Protein AF-A0A1D6NSR4-F1 (afdb_monomer)

Radius of gyration: 21.33 Å; Cα contacts (8 Å, |Δi|>4): 68; chains: 1; bounding box: 52×38×56 Å

Solvent-accessible surface area (backbone atoms only — not comparable to full-atom values): 8772 Å² total; per-residue (Å²): 111,68,64,82,74,50,52,95,72,66,60,95,47,79,75,81,73,57,72,91,86,43,76,66,50,58,52,51,52,52,53,60,55,49,51,57,55,54,52,48,58,65,49,51,54,58,53,46,51,55,55,56,67,72,44,57,82,92,59,74,42,74,68,49,54,52,50,50,52,49,47,54,54,50,53,53,50,52,52,55,69,75,51,84,50,63,63,49,53,51,46,35,48,48,26,44,55,46,29,44,59,68,48,37,44,56,43,51,51,52,48,66,74,39,67,91,75,68,53,71,69,58,54,50,52,44,51,50,51,38,53,54,38,51,52,49,20,50,54,36,41,51,59,33,52,53,50,52,54,63,75,73,109

Structure (mmCIF, N/CA/C/O backbone):
data_AF-A0A1D6NSR4-F1
#
_entry.id   AF-A0A1D6NSR4-F1
#
loop_
_atom_site.group_PDB
_atom_site.id
_atom_site.type_symbol
_atom_site.label_atom_id
_atom_site.label_alt_id
_atom_site.label_comp_id
_atom_site.label_asym_id
_atom_site.label_entity_id
_atom_site.label_seq_id
_atom_site.pdbx_PDB_ins_code
_atom_site.Cartn_x
_atom_site.Cartn_y
_atom_site.Cartn_z
_atom_site.occupancy
_atom_site.B_iso_or_equiv
_atom_site.auth_seq_id
_atom_site.auth_comp_id
_atom_site.auth_asym_id
_atom_site.auth_atom_id
_atom_site.pdbx_PDB_model_num
ATOM 1 N N . MET A 1 1 ? -8.866 12.366 -22.681 1.00 53.69 1 MET A N 1
ATOM 2 C CA . MET A 1 1 ? -7.966 13.173 -23.535 1.00 53.69 1 MET A CA 1
ATOM 3 C C . MET A 1 1 ? -6.714 12.396 -23.949 1.00 53.69 1 MET A C 1
ATOM 5 O O . MET A 1 1 ? -6.512 12.291 -25.144 1.00 53.69 1 MET A O 1
ATOM 9 N N . GLY A 1 2 ? -5.957 11.754 -23.044 1.00 53.31 2 GLY A N 1
ATOM 10 C CA . GLY A 1 2 ? -4.756 10.965 -23.408 1.00 53.31 2 GLY A CA 1
ATOM 11 C C . GLY A 1 2 ? -4.978 9.798 -24.389 1.00 53.31 2 GLY A C 1
ATOM 12 O O . GLY A 1 2 ? -4.263 9.704 -25.377 1.00 53.31 2 GLY A O 1
ATOM 13 N N . TYR A 1 3 ? -6.033 8.989 -24.211 1.00 51.19 3 TYR A N 1
ATOM 14 C CA . TYR A 1 3 ? -6.386 7.913 -25.162 1.00 51.19 3 TYR A CA 1
ATOM 15 C C . TYR A 1 3 ? -6.699 8.434 -26.579 1.00 51.19 3 TYR A C 1
ATOM 17 O O . TYR A 1 3 ? -6.382 7.791 -27.572 1.00 51.19 3 TYR A O 1
ATOM 25 N N . LYS A 1 4 ? -7.257 9.651 -26.687 1.00 52.62 4 LYS A N 1
ATOM 26 C CA . LYS A 1 4 ? -7.481 10.315 -27.984 1.00 52.62 4 LYS A CA 1
ATOM 27 C C . LYS A 1 4 ? -6.185 10.822 -28.635 1.00 52.62 4 LYS A C 1
ATOM 29 O O . LYS A 1 4 ? -6.224 11.157 -29.810 1.00 52.62 4 LYS A O 1
ATOM 34 N N . MET A 1 5 ? -5.085 10.922 -27.886 1.00 56.19 5 MET A N 1
ATOM 35 C CA . MET A 1 5 ? -3.823 11.519 -28.337 1.00 56.19 5 MET A CA 1
ATOM 36 C C . MET A 1 5 ? -2.759 10.466 -28.705 1.00 56.19 5 MET A C 1
ATOM 38 O O . MET A 1 5 ? -1.937 10.749 -29.566 1.00 56.19 5 MET A O 1
ATOM 42 N N . PHE A 1 6 ? -2.802 9.263 -28.111 1.00 51.72 6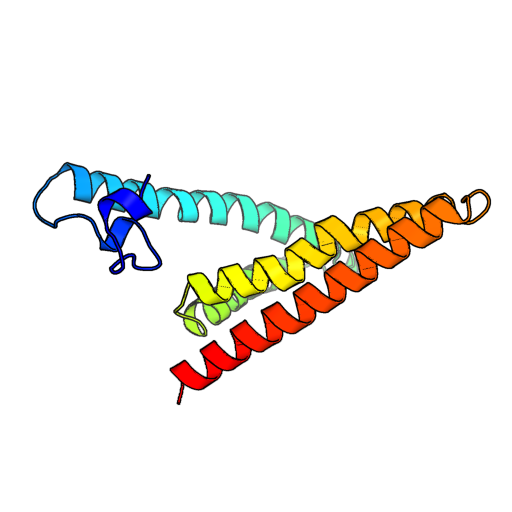 PHE A N 1
ATOM 43 C CA . PHE A 1 6 ? -1.794 8.199 -28.306 1.00 51.72 6 PHE A CA 1
ATOM 44 C C . PHE A 1 6 ? -2.348 6.840 -28.791 1.00 51.72 6 PHE A C 1
ATOM 46 O O . PHE A 1 6 ? -1.571 5.946 -29.116 1.00 51.72 6 PHE A O 1
ATOM 53 N N . GLY A 1 7 ? -3.674 6.671 -28.902 1.00 64.06 7 GLY A N 1
ATOM 54 C CA . GLY A 1 7 ? -4.281 5.449 -29.455 1.00 64.06 7 GLY A CA 1
ATOM 55 C C . GLY A 1 7 ? -3.926 4.165 -28.682 1.00 64.06 7 GLY A C 1
ATOM 56 O O . GLY A 1 7 ? -3.764 4.191 -27.462 1.00 64.06 7 GLY A O 1
ATOM 57 N N . GLU A 1 8 ? -3.804 3.028 -29.380 1.00 52.53 8 GLU A N 1
ATOM 58 C CA . GLU A 1 8 ? -3.461 1.717 -28.786 1.00 52.53 8 GLU A CA 1
ATOM 59 C C . GLU A 1 8 ? -2.020 1.618 -28.234 1.00 52.53 8 GLU A C 1
ATOM 61 O O . GLU A 1 8 ? -1.721 0.673 -27.513 1.00 52.53 8 GLU A O 1
ATOM 66 N N . ALA A 1 9 ? -1.145 2.603 -28.476 1.00 49.88 9 ALA A N 1
ATOM 67 C CA . ALA A 1 9 ? 0.242 2.644 -27.980 1.00 49.88 9 ALA A CA 1
ATOM 68 C C . ALA A 1 9 ? 0.380 3.296 -26.583 1.00 49.88 9 ALA A C 1
ATOM 70 O O . ALA A 1 9 ? 1.409 3.881 -26.236 1.00 49.88 9 ALA A O 1
ATOM 71 N N . THR A 1 10 ? -0.677 3.252 -25.767 1.00 46.94 10 THR A N 1
ATOM 72 C CA . THR A 1 10 ? -0.687 3.894 -24.446 1.00 46.94 10 THR A CA 1
ATOM 73 C C . THR A 1 10 ? 0.041 3.020 -23.416 1.00 46.94 10 THR A C 1
ATOM 75 O O . THR A 1 10 ? -0.561 2.163 -22.774 1.00 46.94 10 THR A O 1
ATOM 78 N N . GLU A 1 11 ? 1.339 3.261 -23.236 1.00 50.03 11 GLU A N 1
ATOM 79 C CA . GLU A 1 11 ? 2.138 2.680 -22.152 1.00 50.03 11 GLU A CA 1
ATOM 80 C C . GLU A 1 11 ? 1.620 3.126 -20.772 1.00 50.03 11 GLU A C 1
ATOM 82 O O . GLU A 1 11 ? 1.098 4.231 -20.604 1.00 50.03 11 GLU A O 1
ATOM 87 N N . SER A 1 12 ? 1.787 2.273 -19.753 1.00 50.31 12 SER A N 1
ATOM 88 C CA . SER A 1 12 ? 1.238 2.468 -18.391 1.00 50.31 12 SER A CA 1
ATOM 89 C C . SER A 1 12 ? 1.697 3.748 -17.665 1.00 50.31 12 SER A C 1
ATOM 91 O O . SER A 1 12 ? 1.129 4.110 -16.633 1.00 50.31 12 SER A O 1
ATOM 93 N N . GLN A 1 13 ? 2.693 4.452 -18.210 1.00 49.53 13 GLN A N 1
ATOM 94 C CA . GLN A 1 13 ? 3.164 5.754 -17.749 1.00 49.53 13 GLN A CA 1
ATOM 95 C C . GLN A 1 13 ? 3.063 6.780 -18.886 1.00 49.53 13 GLN A C 1
ATOM 97 O O . GLN A 1 13 ? 3.691 6.629 -19.932 1.00 49.53 13 GLN A O 1
ATOM 102 N N . PHE A 1 14 ? 2.328 7.875 -18.651 1.00 49.38 14 PHE A N 1
ATOM 103 C CA . PHE A 1 14 ? 2.155 8.974 -19.616 1.00 49.38 14 PHE A CA 1
ATOM 104 C C . PHE A 1 14 ? 3.481 9.608 -20.074 1.00 49.38 14 PHE A C 1
ATOM 106 O O . PHE A 1 14 ? 3.545 10.152 -21.170 1.00 49.38 14 PHE A O 1
ATOM 113 N N . THR A 1 15 ? 4.541 9.513 -19.267 1.00 48.28 15 THR A N 1
ATOM 114 C CA . THR A 1 15 ? 5.860 10.096 -19.554 1.00 48.28 15 THR A CA 1
ATOM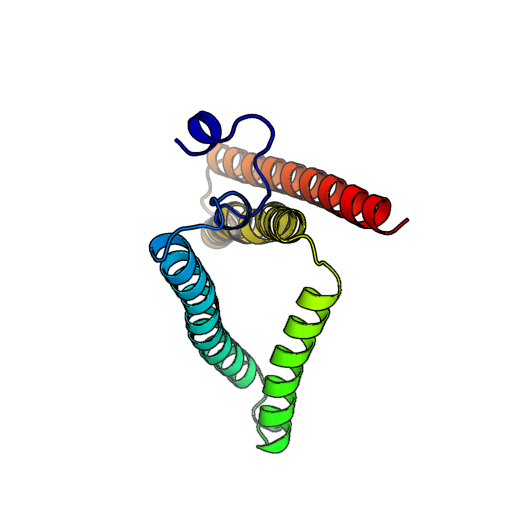 115 C C . THR A 1 15 ? 6.671 9.310 -20.589 1.00 48.28 15 THR A C 1
ATOM 117 O O . THR A 1 15 ? 7.527 9.896 -21.241 1.00 48.28 15 THR A O 1
ATOM 120 N N . LEU A 1 16 ? 6.391 8.017 -20.791 1.00 46.75 16 LEU A N 1
ATOM 121 C CA . LEU A 1 16 ? 7.124 7.182 -21.756 1.00 46.75 16 LEU A CA 1
ATOM 122 C C . LEU A 1 16 ? 6.686 7.417 -23.217 1.00 46.75 16 LEU A C 1
ATOM 124 O O . LEU A 1 16 ? 7.336 6.944 -24.139 1.00 46.75 16 LEU A O 1
ATOM 128 N N . ASN A 1 17 ? 5.583 8.145 -23.422 1.00 47.72 17 ASN A N 1
ATOM 129 C CA . ASN A 1 17 ? 5.008 8.468 -24.731 1.00 47.72 17 ASN A CA 1
ATOM 130 C C . ASN A 1 17 ? 5.361 9.891 -25.221 1.00 47.72 17 ASN A C 1
ATOM 132 O O . ASN A 1 17 ? 4.900 10.308 -26.283 1.00 47.72 17 ASN A O 1
ATOM 136 N N . LEU A 1 18 ? 6.142 10.679 -24.464 1.00 53.84 18 LEU A N 1
ATOM 137 C CA . LEU A 1 18 ? 6.531 12.023 -24.907 1.00 53.84 18 LEU A CA 1
ATOM 138 C C . LEU A 1 18 ? 7.696 11.964 -25.914 1.00 53.84 18 LEU A C 1
ATOM 140 O O . LEU A 1 18 ? 8.694 11.308 -25.632 1.00 53.84 18 LEU A O 1
ATOM 144 N N . PRO A 1 19 ? 7.629 12.697 -27.042 1.00 52.12 19 PRO A N 1
ATOM 145 C CA . PRO A 1 19 ? 8.732 12.773 -27.998 1.00 52.12 19 PRO A CA 1
ATOM 146 C C . PRO A 1 19 ? 9.997 13.382 -27.352 1.00 52.12 19 PRO A C 1
ATOM 148 O O . PRO A 1 19 ? 9.935 14.413 -26.676 1.00 52.12 19 PRO A O 1
ATOM 151 N N . ASP A 1 20 ? 11.147 12.728 -27.560 1.00 55.12 20 ASP A N 1
ATOM 152 C CA . ASP A 1 20 ? 12.432 12.931 -26.852 1.00 55.12 20 ASP A CA 1
ATOM 153 C C . ASP A 1 20 ? 13.113 14.304 -27.044 1.00 55.12 20 ASP A C 1
ATOM 155 O O . ASP A 1 20 ? 14.136 14.613 -26.433 1.00 55.12 20 ASP A O 1
ATOM 159 N N . ASN A 1 21 ? 12.576 15.170 -27.895 1.00 54.62 21 ASN A N 1
ATOM 160 C CA . ASN A 1 21 ? 13.305 16.277 -28.515 1.00 54.62 21 ASN A CA 1
ATOM 161 C C . ASN A 1 21 ? 12.891 17.681 -28.033 1.00 54.62 21 ASN A C 1
ATOM 163 O O . ASN A 1 21 ? 13.064 18.660 -28.756 1.00 54.62 21 ASN A O 1
ATOM 167 N N . SER A 1 22 ? 12.367 17.836 -26.810 1.00 60.81 22 SER A N 1
ATOM 168 C CA . SER A 1 22 ? 12.000 19.158 -26.264 1.00 60.81 22 SER A CA 1
ATOM 169 C C . SER A 1 22 ? 12.330 19.329 -24.778 1.00 60.81 22 SER A C 1
ATOM 171 O O . SER A 1 22 ? 12.025 18.473 -23.952 1.00 60.81 22 SER A O 1
ATOM 173 N N . VAL A 1 23 ? 12.886 20.494 -24.414 1.00 68.81 23 VAL A N 1
ATOM 174 C CA . VAL A 1 23 ? 13.241 20.910 -23.033 1.00 68.81 23 VAL A CA 1
ATOM 175 C C . VAL A 1 23 ? 12.071 20.752 -22.049 1.00 68.81 23 VAL A C 1
ATOM 177 O O . VAL A 1 23 ? 12.268 20.454 -20.873 1.00 68.81 23 VAL A O 1
ATOM 180 N N . ILE A 1 24 ? 10.847 20.893 -22.561 1.00 69.81 24 ILE A N 1
ATOM 181 C CA . ILE A 1 24 ? 9.582 20.720 -21.841 1.00 69.81 24 ILE A CA 1
ATOM 182 C C . ILE A 1 24 ? 9.395 19.267 -21.372 1.00 69.81 24 ILE A C 1
ATOM 184 O O . ILE A 1 24 ? 8.961 19.056 -20.243 1.00 69.81 24 ILE A O 1
ATOM 188 N N . SER A 1 25 ? 9.786 18.271 -22.179 1.00 66.19 25 SER A N 1
ATOM 189 C CA . SER A 1 25 ? 9.728 16.849 -21.802 1.00 66.19 25 SER A CA 1
ATOM 190 C C . SER A 1 25 ? 10.673 16.556 -20.633 1.00 66.19 25 SER A C 1
ATOM 192 O O . SER A 1 25 ? 10.279 15.954 -19.638 1.00 66.19 25 SER A O 1
ATOM 194 N N . LYS A 1 26 ? 11.892 17.112 -20.669 1.00 70.12 26 LYS A N 1
ATOM 195 C CA . LYS A 1 26 ? 12.867 16.976 -19.576 1.00 70.12 26 LYS A CA 1
ATOM 196 C C . LYS A 1 26 ? 12.352 17.582 -18.265 1.00 70.12 26 LYS A C 1
ATOM 198 O O . LYS A 1 26 ? 12.493 16.960 -17.217 1.00 70.12 26 LYS A O 1
ATOM 203 N N . ILE A 1 27 ? 11.731 18.763 -18.314 1.00 77.69 27 ILE A N 1
ATOM 204 C CA . ILE A 1 27 ? 11.115 19.389 -17.131 1.00 77.69 27 ILE A CA 1
ATOM 205 C C . ILE A 1 27 ? 9.942 18.536 -16.623 1.00 77.69 27 ILE A C 1
ATOM 207 O O . ILE A 1 27 ? 9.863 18.267 -15.428 1.00 77.69 27 ILE A O 1
ATOM 211 N N . ALA A 1 28 ? 9.083 18.039 -17.518 1.00 75.94 28 ALA A N 1
ATOM 212 C CA . ALA A 1 28 ? 7.944 17.194 -17.162 1.00 75.94 28 ALA A CA 1
ATOM 213 C C . ALA A 1 28 ? 8.365 15.869 -16.498 1.00 75.94 28 ALA A C 1
ATOM 215 O O . ALA A 1 28 ? 7.765 15.467 -15.497 1.00 75.94 28 ALA A O 1
ATOM 216 N N . VAL A 1 29 ? 9.422 15.219 -16.997 1.00 76.81 29 VAL A N 1
ATOM 217 C CA . VAL A 1 29 ? 10.016 14.020 -16.381 1.00 76.81 29 VAL A CA 1
ATOM 218 C C . VAL A 1 29 ? 10.495 14.342 -14.965 1.00 76.81 29 VAL A C 1
ATOM 220 O O . VAL A 1 29 ? 10.110 13.655 -14.019 1.00 76.81 29 VAL A O 1
ATOM 223 N N . TRP A 1 30 ? 11.265 15.421 -14.791 1.00 78.75 30 TRP A N 1
ATOM 224 C CA . TRP A 1 30 ? 11.770 15.828 -13.475 1.00 78.75 30 TRP A CA 1
ATOM 225 C C . TRP A 1 30 ? 10.646 16.136 -12.479 1.00 78.75 30 TRP A C 1
ATOM 227 O O . TRP A 1 30 ? 10.705 15.687 -11.334 1.00 78.75 30 TRP A O 1
ATOM 237 N N . THR A 1 31 ? 9.588 16.828 -12.904 1.00 80.06 31 THR A N 1
ATOM 238 C CA . THR A 1 31 ? 8.410 17.085 -12.061 1.00 80.06 31 THR A CA 1
ATOM 239 C C . THR A 1 31 ? 7.665 15.794 -11.705 1.00 80.06 31 THR A C 1
ATOM 241 O O . THR A 1 31 ? 7.239 15.623 -10.562 1.00 80.06 31 THR A O 1
ATOM 244 N N . THR A 1 32 ? 7.551 14.856 -12.649 1.00 80.69 32 THR A N 1
ATOM 245 C CA . THR A 1 32 ? 6.886 13.561 -12.427 1.00 80.69 32 THR A CA 1
ATOM 246 C C . THR A 1 32 ? 7.652 12.689 -11.437 1.00 80.69 32 THR A C 1
ATOM 248 O O . THR A 1 32 ? 7.023 11.982 -10.662 1.00 80.69 32 THR A O 1
ATOM 251 N N . VAL A 1 33 ? 8.986 12.762 -11.412 1.00 81.38 33 VAL A N 1
ATOM 252 C CA . VAL A 1 33 ? 9.822 12.030 -10.444 1.00 81.38 33 VAL A CA 1
ATOM 253 C C . VAL A 1 33 ? 9.819 12.706 -9.068 1.00 81.38 33 VAL A C 1
ATOM 255 O O . VAL A 1 33 ? 9.801 12.023 -8.045 1.00 81.38 33 VAL A O 1
ATOM 258 N N . ALA A 1 34 ? 9.776 14.040 -9.013 1.00 82.81 34 ALA A N 1
ATOM 259 C CA . ALA A 1 34 ? 9.757 14.777 -7.749 1.00 82.81 34 ALA A CA 1
ATOM 260 C C . ALA A 1 34 ? 8.481 14.521 -6.922 1.00 82.81 34 ALA A C 1
ATOM 262 O O . ALA A 1 34 ? 8.539 14.454 -5.692 1.00 82.81 34 ALA A O 1
ATOM 263 N N . ASN A 1 35 ? 7.331 14.351 -7.583 1.00 83.94 35 ASN A N 1
ATOM 264 C CA . ASN A 1 35 ? 6.042 14.199 -6.907 1.00 83.94 35 ASN A CA 1
ATOM 265 C C . ASN A 1 35 ? 5.938 12.912 -6.043 1.00 83.94 35 ASN A C 1
ATOM 267 O O . ASN A 1 35 ? 5.602 13.019 -4.858 1.00 83.94 35 ASN A O 1
ATOM 271 N N . PRO A 1 36 ? 6.286 11.710 -6.545 1.00 85.25 36 PRO A N 1
ATOM 272 C CA . PRO A 1 36 ? 6.359 10.499 -5.732 1.00 85.25 36 PRO 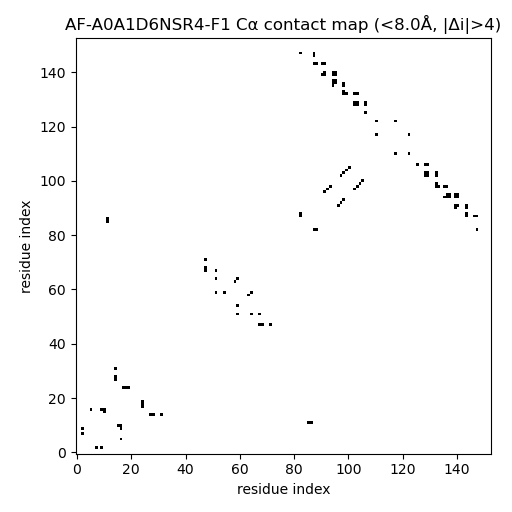A CA 1
ATOM 273 C C . PRO A 1 36 ? 7.395 10.576 -4.613 1.00 85.25 36 PRO A C 1
ATOM 275 O O . PRO A 1 36 ? 7.104 10.107 -3.521 1.00 85.25 36 PRO A O 1
ATOM 278 N N . ILE A 1 37 ? 8.568 11.186 -4.840 1.00 86.50 37 ILE A N 1
ATOM 279 C CA . ILE A 1 37 ? 9.616 11.301 -3.807 1.00 86.50 37 ILE A CA 1
ATOM 280 C C . ILE A 1 37 ? 9.086 12.072 -2.597 1.00 86.50 37 ILE A C 1
ATOM 282 O O . ILE A 1 37 ? 9.204 11.614 -1.459 1.00 86.50 37 ILE A O 1
ATOM 286 N N . ASN A 1 38 ? 8.458 13.222 -2.846 1.00 87.50 38 ASN A N 1
ATOM 287 C CA . ASN A 1 38 ? 7.918 14.044 -1.773 1.00 87.50 38 ASN A CA 1
ATOM 288 C C . ASN A 1 38 ? 6.728 13.359 -1.083 1.00 87.50 38 ASN A C 1
ATOM 290 O O . ASN A 1 38 ? 6.653 13.314 0.144 1.00 87.50 38 ASN A O 1
ATOM 294 N N . THR A 1 39 ? 5.827 12.759 -1.865 1.00 87.19 39 THR A N 1
ATOM 295 C CA . THR A 1 39 ? 4.670 12.026 -1.329 1.00 87.19 39 THR A CA 1
ATOM 296 C C . THR A 1 39 ? 5.106 10.825 -0.486 1.00 87.19 39 THR A C 1
ATOM 298 O O . THR A 1 39 ? 4.536 10.571 0.573 1.00 87.19 39 THR A O 1
ATOM 301 N N . TYR A 1 40 ? 6.149 10.107 -0.900 1.00 88.31 40 TYR A N 1
ATOM 302 C CA . TYR A 1 40 ? 6.695 8.977 -0.154 1.00 88.31 40 TYR A CA 1
ATOM 303 C C . TYR A 1 40 ? 7.282 9.415 1.192 1.00 88.31 40 TYR A C 1
ATOM 305 O O . TYR A 1 40 ? 6.950 8.835 2.225 1.00 88.31 40 TYR A O 1
ATOM 313 N N . ALA A 1 41 ? 8.089 10.481 1.209 1.00 87.56 41 ALA A N 1
ATOM 314 C CA . ALA A 1 41 ? 8.650 11.014 2.450 1.00 87.56 41 ALA A CA 1
ATOM 315 C C . ALA A 1 41 ? 7.548 11.435 3.439 1.00 87.56 41 ALA A C 1
ATOM 317 O O . ALA A 1 41 ? 7.601 11.084 4.617 1.00 87.56 41 ALA A O 1
ATOM 318 N N . LEU A 1 42 ? 6.515 12.127 2.952 1.00 91.12 42 LEU A N 1
ATOM 319 C CA . LEU A 1 42 ? 5.401 12.589 3.782 1.00 91.12 42 LEU A CA 1
ATOM 320 C C . LEU A 1 42 ? 4.500 11.457 4.288 1.00 91.12 42 LEU A C 1
ATOM 322 O O . LEU A 1 42 ? 3.872 11.615 5.329 1.00 91.12 42 LEU A O 1
ATOM 326 N N . THR A 1 43 ? 4.422 10.330 3.580 1.00 89.88 43 THR A N 1
ATOM 327 C CA . THR A 1 43 ? 3.572 9.193 3.971 1.00 89.88 43 THR A CA 1
ATOM 328 C C . THR A 1 43 ? 4.284 8.236 4.919 1.00 89.88 43 THR A C 1
ATOM 330 O O . THR A 1 43 ? 3.676 7.784 5.886 1.00 89.88 43 THR A O 1
ATOM 333 N N . ILE A 1 44 ? 5.575 7.956 4.720 1.00 89.06 44 ILE A N 1
ATOM 334 C CA . ILE A 1 44 ? 6.295 6.985 5.558 1.00 89.06 44 ILE A CA 1
ATOM 335 C C . ILE A 1 44 ? 6.561 7.485 6.984 1.00 89.06 44 ILE A C 1
ATOM 337 O O . ILE A 1 44 ? 6.598 6.683 7.915 1.00 89.06 44 ILE A O 1
ATOM 341 N N . ILE A 1 45 ? 6.700 8.800 7.177 1.00 89.56 45 ILE A N 1
ATOM 342 C CA . ILE A 1 45 ? 6.914 9.418 8.495 1.00 89.56 45 ILE A CA 1
ATOM 343 C C . ILE A 1 45 ? 5.742 9.138 9.458 1.00 89.56 45 ILE A C 1
ATOM 345 O O . ILE A 1 45 ? 5.987 8.543 10.509 1.00 89.56 45 ILE A O 1
ATOM 349 N N . PRO A 1 46 ? 4.481 9.502 9.147 1.00 90.94 46 PRO A N 1
ATOM 350 C CA . PRO A 1 46 ? 3.348 9.196 10.017 1.00 90.94 46 PRO A CA 1
ATOM 351 C C . PRO A 1 46 ? 3.088 7.695 10.139 1.00 90.94 46 PRO A C 1
ATOM 353 O O . PRO A 1 46 ? 2.750 7.243 11.226 1.00 90.94 46 PRO A O 1
ATOM 356 N N . LEU A 1 47 ? 3.323 6.906 9.083 1.00 89.19 47 LEU A N 1
ATOM 357 C CA . LEU A 1 47 ? 3.207 5.446 9.158 1.00 89.19 47 LEU A CA 1
ATOM 358 C C . LEU A 1 47 ? 4.178 4.842 10.183 1.00 89.19 47 LEU A C 1
ATOM 360 O O . LEU A 1 47 ? 3.780 3.993 10.980 1.00 89.19 47 LEU A O 1
ATOM 364 N N . ALA A 1 48 ? 5.433 5.297 10.193 1.00 89.56 48 ALA A N 1
ATOM 365 C CA . ALA A 1 48 ? 6.413 4.870 11.184 1.00 89.56 48 ALA A CA 1
ATOM 366 C C . ALA A 1 48 ? 6.001 5.292 12.600 1.00 89.56 48 ALA A C 1
ATOM 368 O O . ALA A 1 48 ? 6.053 4.467 13.504 1.00 89.56 48 ALA A O 1
ATOM 369 N N . MET A 1 49 ? 5.528 6.530 12.784 1.00 88.62 49 MET A N 1
ATOM 370 C CA . MET A 1 49 ? 5.066 7.012 14.092 1.00 88.62 49 MET A CA 1
ATOM 371 C C . MET A 1 49 ? 3.879 6.195 14.623 1.00 88.62 49 MET A C 1
ATOM 373 O O . MET A 1 49 ? 3.912 5.757 15.767 1.00 88.62 49 MET A O 1
ATOM 377 N N . SER A 1 50 ? 2.875 5.898 13.792 1.00 89.94 50 SER A N 1
ATOM 378 C CA . SER A 1 50 ? 1.735 5.067 14.204 1.00 89.94 50 SER A CA 1
ATOM 379 C C . SER A 1 50 ? 2.143 3.633 14.563 1.00 89.9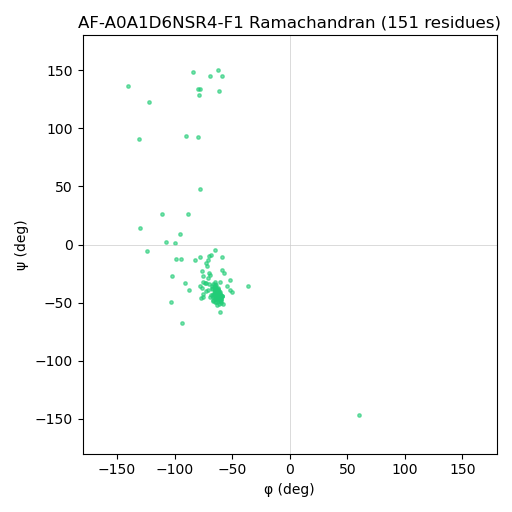4 50 SER A C 1
ATOM 381 O O . SER A 1 50 ? 1.576 3.042 15.478 1.00 89.94 50 SER A O 1
ATOM 383 N N . LEU A 1 51 ? 3.135 3.058 13.874 1.00 87.31 51 LEU A N 1
ATOM 384 C CA . LEU A 1 51 ? 3.667 1.736 14.224 1.00 87.31 51 LEU A CA 1
ATOM 385 C C . LEU A 1 51 ? 4.530 1.763 15.494 1.00 87.31 51 LEU A C 1
ATOM 387 O O . LEU A 1 51 ? 4.516 0.794 16.249 1.00 87.31 51 LEU A O 1
ATOM 391 N N . GLU A 1 52 ? 5.250 2.858 15.746 1.00 86.50 52 GLU A N 1
ATOM 392 C CA . GLU A 1 52 ? 5.978 3.083 17.001 1.00 86.50 52 GLU A CA 1
ATOM 393 C C . GLU A 1 52 ? 5.014 3.210 18.193 1.00 86.50 52 GLU A C 1
ATOM 395 O O . GLU A 1 52 ? 5.304 2.664 19.255 1.00 86.50 52 GLU A O 1
ATOM 400 N N . GLU A 1 53 ? 3.863 3.868 18.021 1.00 85.50 53 GLU A N 1
ATOM 401 C CA . GLU A 1 53 ? 2.818 3.998 19.052 1.00 85.50 53 GLU A CA 1
ATOM 402 C C . GLU A 1 53 ? 2.086 2.683 19.345 1.00 85.50 53 GLU A C 1
ATOM 404 O O . GLU A 1 53 ? 1.703 2.425 20.486 1.00 85.50 53 GLU A O 1
ATOM 409 N N . LEU A 1 54 ? 1.903 1.828 18.334 1.00 86.00 54 LEU A N 1
ATOM 410 C CA . LEU A 1 54 ? 1.338 0.487 18.520 1.00 86.00 54 LEU A CA 1
ATOM 411 C C . LEU A 1 54 ? 2.305 -0.469 19.234 1.00 86.00 54 LEU A C 1
ATOM 413 O O . LEU A 1 54 ? 1.896 -1.549 19.673 1.00 86.00 54 LEU A O 1
ATOM 417 N N . LEU A 1 55 ? 3.583 -0.103 19.348 1.00 84.38 55 LEU A N 1
ATOM 418 C CA . LEU A 1 55 ? 4.588 -0.923 19.999 1.00 84.38 55 LEU A CA 1
ATOM 419 C C . LEU A 1 55 ? 4.452 -0.813 21.529 1.00 84.38 55 LEU A C 1
ATOM 421 O O . LEU A 1 55 ? 4.348 0.290 22.065 1.00 84.38 55 LEU A O 1
ATOM 425 N N . PRO A 1 56 ? 4.484 -1.931 22.279 1.00 78.69 56 PRO A N 1
ATOM 426 C CA . PRO A 1 56 ? 4.381 -1.878 23.731 1.00 78.69 56 PRO A CA 1
ATOM 427 C C . PRO A 1 56 ? 5.508 -1.026 24.339 1.00 78.69 56 PRO A C 1
ATOM 429 O O . PRO A 1 56 ? 6.655 -1.120 23.886 1.00 78.69 56 PRO A O 1
ATOM 432 N N . PRO A 1 57 ? 5.241 -0.283 25.430 1.00 72.69 57 PRO A N 1
ATOM 433 C CA . PRO A 1 57 ? 6.206 0.644 26.035 1.00 72.69 57 PRO A CA 1
ATOM 434 C C . PRO A 1 57 ? 7.507 -0.044 26.483 1.00 72.69 57 PRO A C 1
ATOM 436 O O . PRO A 1 57 ? 8.562 0.575 26.555 1.00 72.69 57 PRO A O 1
ATOM 439 N N . ASN A 1 58 ? 7.469 -1.361 26.714 1.00 71.06 58 ASN A N 1
ATOM 440 C CA . ASN A 1 58 ? 8.636 -2.175 27.062 1.00 71.06 58 ASN A CA 1
ATOM 441 C C . ASN A 1 58 ? 9.628 -2.398 25.890 1.00 71.06 58 ASN A C 1
ATOM 443 O O . ASN A 1 58 ? 10.776 -2.783 26.106 1.00 71.06 58 ASN A O 1
ATOM 447 N N . GLN A 1 59 ? 9.197 -2.185 24.643 1.00 69.25 59 GLN A N 1
ATOM 448 C CA . GLN A 1 59 ? 9.986 -2.402 23.419 1.00 69.25 59 GLN A CA 1
ATOM 449 C C . GLN A 1 59 ? 10.418 -1.089 22.743 1.00 69.25 59 GLN A C 1
ATOM 451 O O . GLN A 1 59 ? 11.098 -1.126 21.718 1.00 69.25 59 GLN A O 1
ATOM 456 N N . GLN A 1 60 ? 10.092 0.066 23.333 1.00 73.25 60 GLN A N 1
ATOM 457 C CA . GLN A 1 60 ? 10.359 1.414 22.813 1.00 73.25 60 GLN A CA 1
ATOM 458 C C . GLN A 1 60 ? 11.826 1.854 23.018 1.00 73.25 60 GLN A C 1
ATOM 460 O O . GLN A 1 60 ? 12.138 2.939 23.504 1.00 73.25 60 GLN A O 1
ATOM 465 N N . LYS A 1 61 ? 12.773 0.975 22.673 1.00 82.06 61 LYS A N 1
ATOM 466 C CA . LYS A 1 61 ? 14.206 1.288 22.675 1.00 82.06 61 LYS A CA 1
ATOM 467 C C . LYS A 1 61 ? 14.582 1.972 21.364 1.00 82.06 61 LYS A C 1
ATOM 469 O O . LYS A 1 61 ? 14.069 1.615 20.306 1.00 82.06 61 LYS A O 1
ATOM 474 N N . TYR A 1 62 ? 15.566 2.868 21.421 1.00 82.31 62 TYR A N 1
ATOM 475 C CA . TYR A 1 62 ? 16.109 3.555 20.241 1.00 82.31 62 TYR A CA 1
ATOM 476 C C . TYR A 1 62 ? 16.518 2.580 19.119 1.00 82.31 62 TYR A C 1
ATOM 478 O O . TYR A 1 62 ? 16.219 2.812 17.951 1.00 82.31 62 TYR A O 1
ATOM 486 N N . SER A 1 63 ? 17.113 1.435 19.482 1.00 82.56 63 SER A N 1
ATOM 487 C CA . SER A 1 63 ? 17.474 0.372 18.531 1.00 82.56 63 SER A CA 1
ATOM 488 C C . SER A 1 63 ? 16.251 -0.229 17.824 1.00 82.56 63 SER A C 1
ATOM 490 O O . SER A 1 63 ? 16.241 -0.353 16.602 1.00 82.56 63 SER A O 1
ATOM 492 N N . THR A 1 64 ? 15.180 -0.532 18.565 1.00 82.62 64 THR A N 1
ATOM 493 C CA . THR A 1 64 ? 13.946 -1.100 18.004 1.00 82.62 64 THR A CA 1
ATOM 494 C C . THR A 1 64 ? 13.259 -0.128 17.048 1.00 82.62 64 THR A C 1
ATOM 496 O O . THR A 1 64 ? 12.790 -0.539 15.991 1.00 82.62 64 THR A O 1
ATOM 499 N N . ILE A 1 65 ? 13.258 1.166 17.378 1.00 84.69 65 ILE A N 1
ATOM 500 C CA . ILE A 1 65 ? 12.703 2.225 16.525 1.00 84.69 65 ILE A CA 1
ATOM 501 C C . ILE A 1 65 ? 13.477 2.320 15.201 1.00 84.69 65 ILE A C 1
ATOM 503 O O . ILE A 1 65 ? 12.876 2.343 14.126 1.00 84.69 65 ILE A O 1
ATOM 507 N N . ILE A 1 66 ? 14.813 2.307 15.255 1.00 86.81 66 ILE A N 1
ATOM 508 C CA . ILE A 1 66 ? 15.645 2.310 14.042 1.00 86.81 66 ILE A CA 1
ATOM 509 C C . ILE A 1 66 ? 15.407 1.046 13.211 1.00 86.81 66 ILE A C 1
ATOM 511 O O . ILE A 1 66 ? 15.266 1.142 11.989 1.00 86.81 66 ILE A O 1
ATOM 515 N N . MET A 1 67 ? 15.330 -0.128 13.846 1.00 87.50 67 MET A N 1
ATOM 516 C CA . MET A 1 67 ? 15.049 -1.385 13.145 1.00 87.50 67 MET A CA 1
ATOM 517 C C . MET A 1 67 ? 13.668 -1.373 12.480 1.00 87.50 67 MET A C 1
ATOM 519 O O . MET A 1 67 ? 13.556 -1.797 11.332 1.00 87.50 67 MET A O 1
ATOM 523 N N . LEU A 1 68 ? 12.640 -0.840 13.147 1.00 87.88 68 LEU A N 1
ATOM 524 C CA . LEU A 1 68 ? 11.290 -0.701 12.598 1.00 87.88 68 LEU A CA 1
ATOM 525 C C . LEU A 1 68 ? 11.284 0.195 11.351 1.00 87.88 68 LEU A C 1
ATOM 527 O O . LEU A 1 68 ? 10.792 -0.215 10.299 1.00 87.88 68 LEU A O 1
ATOM 531 N N . ARG A 1 69 ? 11.883 1.390 11.438 1.00 87.81 69 ARG A N 1
ATOM 532 C CA . ARG A 1 69 ? 11.971 2.321 10.300 1.00 87.81 69 ARG A CA 1
ATOM 533 C C . ARG A 1 69 ? 12.747 1.729 9.132 1.00 87.81 69 ARG A C 1
ATOM 535 O O . ARG A 1 69 ? 12.314 1.831 7.988 1.00 87.81 69 ARG A O 1
ATOM 542 N N . SER A 1 70 ? 13.865 1.071 9.423 1.00 88.94 70 SER A N 1
ATOM 543 C CA . SER A 1 70 ? 14.686 0.418 8.400 1.00 88.94 70 SER A CA 1
ATOM 544 C C . SER A 1 70 ? 13.919 -0.724 7.729 1.00 88.94 70 SER A C 1
ATOM 546 O O . SER A 1 70 ? 13.914 -0.821 6.508 1.00 88.94 70 SER A O 1
ATOM 548 N N . SER A 1 71 ? 13.199 -1.536 8.508 1.00 88.88 71 SER A N 1
ATOM 549 C CA . SER A 1 71 ? 12.352 -2.623 8.004 1.00 88.88 71 SER A CA 1
ATOM 550 C C . SER A 1 71 ? 11.224 -2.118 7.092 1.00 88.88 71 SER A C 1
ATOM 552 O O . SER A 1 71 ? 10.974 -2.699 6.034 1.00 88.88 71 SER A O 1
ATOM 554 N N . LEU A 1 72 ? 10.588 -0.991 7.432 1.00 88.25 72 LEU A N 1
ATOM 555 C CA . LEU A 1 72 ? 9.577 -0.353 6.579 1.00 88.25 72 LEU A CA 1
ATOM 556 C C . LEU A 1 72 ? 10.153 0.066 5.221 1.00 88.25 72 LEU A C 1
ATOM 558 O O . LEU A 1 72 ? 9.576 -0.234 4.176 1.00 88.25 72 LEU A O 1
ATOM 562 N N . VAL A 1 73 ? 11.324 0.704 5.210 1.00 89.69 73 VAL A N 1
ATOM 563 C CA . VAL A 1 73 ? 11.973 1.117 3.956 1.00 89.69 73 VAL A CA 1
ATOM 564 C C . VAL A 1 73 ? 12.419 -0.101 3.138 1.00 89.69 73 VAL A C 1
ATOM 566 O O . VAL A 1 73 ? 12.189 -0.144 1.930 1.00 89.69 73 VAL A O 1
ATOM 569 N N . ILE A 1 74 ? 12.999 -1.114 3.788 1.00 90.19 74 ILE A N 1
ATOM 570 C CA . ILE A 1 74 ? 13.464 -2.345 3.132 1.00 90.19 74 ILE A CA 1
ATOM 571 C C . ILE A 1 74 ? 12.290 -3.119 2.524 1.00 90.19 74 ILE A C 1
ATOM 573 O O . ILE A 1 74 ? 12.373 -3.542 1.375 1.00 90.19 74 ILE A O 1
ATOM 577 N N . SER A 1 75 ? 11.183 -3.284 3.249 1.00 87.25 75 SER A N 1
ATOM 578 C CA . SER A 1 75 ? 9.997 -3.978 2.728 1.00 87.25 75 SER A CA 1
ATOM 579 C C . SER A 1 75 ? 9.397 -3.258 1.519 1.00 87.25 75 SER A C 1
ATOM 581 O O . SER A 1 75 ? 9.080 -3.905 0.522 1.00 87.25 75 SER A O 1
ATOM 583 N N . THR A 1 76 ? 9.336 -1.924 1.548 1.00 86.62 76 THR A N 1
ATOM 584 C CA . THR A 1 76 ? 8.887 -1.128 0.395 1.00 86.62 76 THR A CA 1
ATOM 585 C C . THR A 1 76 ? 9.823 -1.305 -0.807 1.00 86.62 76 THR A C 1
ATOM 587 O O . THR A 1 76 ? 9.356 -1.484 -1.933 1.00 86.62 76 THR A O 1
ATOM 590 N N . LEU A 1 77 ? 11.141 -1.328 -0.577 1.00 86.62 77 LEU A N 1
ATOM 591 C CA . LEU A 1 77 ? 12.140 -1.570 -1.620 1.00 86.62 77 LEU A CA 1
ATOM 592 C C . LEU A 1 77 ? 11.999 -2.971 -2.234 1.00 86.62 77 LEU A C 1
ATOM 594 O O . LEU A 1 77 ? 12.032 -3.108 -3.453 1.00 86.62 77 LEU A O 1
ATOM 598 N N . LEU A 1 78 ? 11.798 -4.004 -1.412 1.00 85.25 78 LEU A N 1
ATOM 599 C CA . LEU A 1 78 ? 11.588 -5.374 -1.886 1.00 85.25 78 LEU A CA 1
ATOM 600 C C . LEU A 1 78 ? 10.333 -5.487 -2.759 1.00 85.25 78 LEU A C 1
ATOM 602 O O . LEU A 1 78 ? 10.379 -6.134 -3.805 1.00 85.25 78 LEU A O 1
ATOM 606 N N . ILE A 1 79 ? 9.234 -4.830 -2.374 1.00 82.00 79 ILE A N 1
ATOM 607 C CA . ILE A 1 79 ? 8.000 -4.793 -3.174 1.00 82.00 79 ILE A CA 1
ATOM 608 C C . ILE A 1 79 ? 8.250 -4.084 -4.511 1.00 82.00 79 ILE A C 1
ATOM 610 O O . ILE A 1 79 ? 7.853 -4.600 -5.556 1.00 82.00 79 ILE A O 1
ATOM 614 N N . ALA A 1 80 ? 8.952 -2.946 -4.489 1.00 81.69 80 ALA A N 1
ATOM 615 C CA . ALA A 1 80 ? 9.297 -2.196 -5.695 1.00 81.69 80 ALA A CA 1
ATOM 616 C C . ALA A 1 80 ? 10.186 -3.001 -6.661 1.00 81.69 80 ALA A C 1
ATOM 618 O O . ALA A 1 80 ? 10.004 -2.913 -7.872 1.00 81.69 80 ALA A O 1
ATOM 619 N N . LEU A 1 81 ? 11.116 -3.808 -6.138 1.00 77.88 81 LEU A N 1
ATOM 620 C CA . LEU A 1 81 ? 11.983 -4.674 -6.945 1.00 77.88 81 LEU A CA 1
ATOM 621 C C . LEU A 1 81 ? 11.262 -5.920 -7.477 1.00 77.88 81 LEU A C 1
ATOM 623 O O . LEU A 1 81 ? 11.581 -6.390 -8.564 1.00 77.88 81 LEU A O 1
ATOM 627 N N . SER A 1 82 ? 10.298 -6.459 -6.727 1.00 71.38 82 SER A N 1
ATOM 628 C CA . SER A 1 82 ? 9.615 -7.709 -7.088 1.00 71.38 82 SER A CA 1
ATOM 629 C C . SER A 1 82 ? 8.592 -7.535 -8.213 1.00 71.38 82 SER A C 1
ATOM 631 O O . SER A 1 82 ? 8.316 -8.489 -8.936 1.00 71.38 82 SER A O 1
ATOM 633 N N . VAL A 1 83 ? 8.006 -6.343 -8.370 1.00 66.94 83 VAL A N 1
ATOM 634 C CA . VAL A 1 83 ? 6.976 -6.089 -9.387 1.00 66.94 83 VAL A CA 1
ATOM 635 C C . VAL A 1 83 ? 7.311 -4.811 -10.166 1.00 66.94 83 VAL A C 1
ATOM 637 O O . VAL A 1 83 ? 6.859 -3.730 -9.791 1.00 66.94 83 VAL A O 1
ATOM 640 N N . PRO A 1 84 ? 8.058 -4.907 -11.285 1.00 65.50 84 PRO A N 1
ATOM 641 C CA . PRO A 1 84 ? 8.418 -3.738 -12.097 1.00 65.50 84 PRO A CA 1
ATOM 642 C C . PRO A 1 84 ? 7.214 -3.128 -12.846 1.00 65.50 84 PRO A C 1
ATOM 644 O O . PRO A 1 84 ? 7.304 -2.033 -13.400 1.00 65.50 84 PRO A O 1
ATOM 647 N N . PHE A 1 85 ? 6.062 -3.807 -12.853 1.00 71.31 85 PHE A N 1
ATOM 648 C CA . PHE A 1 85 ? 4.844 -3.367 -13.533 1.00 71.31 85 PHE A CA 1
ATOM 649 C C . PHE A 1 85 ? 3.950 -2.515 -12.622 1.00 71.31 85 PHE A C 1
ATOM 651 O O . PHE A 1 85 ? 3.064 -3.025 -11.931 1.00 71.31 85 PHE A O 1
ATOM 658 N N . PHE A 1 86 ? 4.119 -1.193 -12.690 1.00 70.56 86 PHE A N 1
ATOM 659 C CA . PHE A 1 86 ? 3.316 -0.211 -11.945 1.00 70.56 86 PHE A CA 1
ATOM 660 C C . PHE A 1 86 ? 1.796 -0.423 -12.086 1.00 70.56 86 PHE A C 1
ATOM 662 O O . PHE A 1 86 ? 1.059 -0.347 -11.103 1.00 70.56 86 PHE A O 1
ATOM 669 N N . GLY A 1 87 ? 1.323 -0.754 -13.293 1.00 73.19 87 GLY A N 1
ATOM 670 C CA . GLY A 1 87 ? -0.100 -0.987 -13.557 1.00 73.19 87 GLY A CA 1
ATOM 671 C C . GLY A 1 87 ? -0.685 -2.194 -12.815 1.00 73.19 87 GLY A C 1
ATOM 672 O O . GLY A 1 87 ? -1.814 -2.121 -12.334 1.00 73.19 87 GLY A O 1
ATOM 673 N N . LEU A 1 88 ? 0.079 -3.284 -12.668 1.00 73.81 88 LEU A N 1
ATOM 674 C CA . LEU A 1 88 ? -0.372 -4.487 -11.954 1.00 73.81 88 LEU A CA 1
ATOM 675 C C . LEU A 1 88 ? -0.419 -4.248 -10.441 1.00 73.81 88 LEU A C 1
ATOM 677 O O . LEU A 1 88 ? -1.384 -4.648 -9.792 1.00 73.81 88 LEU A O 1
ATOM 681 N N . VAL A 1 89 ? 0.568 -3.534 -9.888 1.00 78.00 89 VAL A N 1
ATOM 682 C CA . VAL A 1 89 ? 0.570 -3.146 -8.466 1.00 78.00 89 VAL A CA 1
ATOM 683 C C . VAL A 1 89 ? -0.605 -2.219 -8.158 1.00 78.00 89 VAL A C 1
ATOM 685 O O . VAL A 1 89 ? -1.334 -2.459 -7.199 1.00 78.00 89 VAL A O 1
ATOM 688 N N . MET A 1 90 ? -0.851 -1.205 -8.991 1.00 82.44 90 MET A N 1
ATOM 689 C CA . MET A 1 90 ? -1.982 -0.290 -8.802 1.00 82.44 90 MET A CA 1
ATOM 690 C C . MET A 1 90 ? -3.337 -0.999 -8.925 1.00 82.44 90 MET A C 1
ATOM 692 O O . MET A 1 90 ? -4.245 -0.723 -8.140 1.00 82.44 90 MET A O 1
ATOM 696 N N . ALA A 1 91 ? -3.470 -1.954 -9.851 1.00 81.44 91 ALA A N 1
ATOM 697 C CA . ALA A 1 91 ? -4.672 -2.778 -9.972 1.00 81.44 91 ALA A CA 1
ATOM 698 C C . ALA A 1 91 ? -4.891 -3.669 -8.737 1.00 81.44 91 ALA A C 1
ATOM 700 O O . ALA A 1 91 ? -6.019 -3.783 -8.252 1.00 81.44 91 ALA A O 1
ATOM 701 N N . LEU A 1 92 ? -3.828 -4.259 -8.186 1.00 81.94 92 LEU A N 1
ATOM 702 C CA . LEU A 1 92 ? -3.894 -5.069 -6.969 1.00 81.94 92 LEU A CA 1
ATOM 703 C C . LEU A 1 92 ? -4.257 -4.220 -5.740 1.00 81.94 92 LEU A C 1
ATOM 705 O O . LEU A 1 92 ? -5.176 -4.565 -5.000 1.00 81.94 92 LEU A O 1
ATOM 709 N N . VAL A 1 93 ? -3.584 -3.082 -5.547 1.00 86.94 93 VAL A N 1
ATOM 710 C CA . VAL A 1 93 ? -3.859 -2.149 -4.441 1.00 86.94 93 VAL A CA 1
ATOM 711 C C . VAL A 1 93 ? -5.295 -1.620 -4.52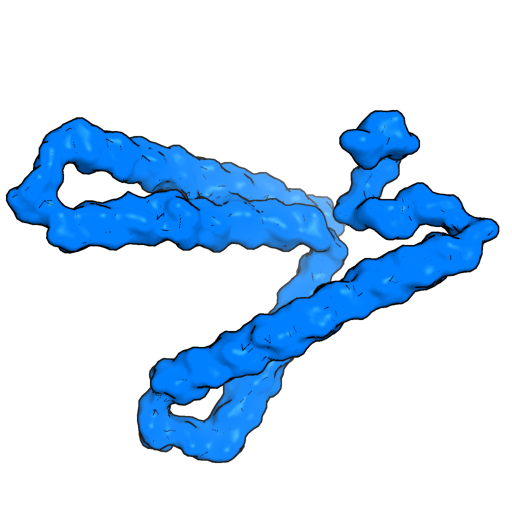5 1.00 86.94 93 VAL A C 1
ATOM 713 O O . VAL A 1 93 ? -6.005 -1.600 -3.520 1.00 86.94 93 VAL A O 1
ATOM 716 N N . GLY A 1 94 ? -5.762 -1.253 -5.720 1.00 82.81 94 GLY A N 1
ATOM 717 C CA . GLY A 1 94 ? -7.135 -0.795 -5.929 1.00 82.81 94 GLY A CA 1
ATOM 718 C C . GLY A 1 94 ? -8.178 -1.893 -5.702 1.00 82.81 94 GLY A C 1
ATOM 719 O O . GLY A 1 94 ? -9.178 -1.671 -5.023 1.00 82.81 94 GLY A O 1
ATOM 720 N N . SER A 1 95 ? -7.954 -3.095 -6.232 1.00 83.19 95 SER A N 1
ATOM 721 C CA . SER A 1 95 ? -8.932 -4.184 -6.117 1.00 83.19 95 SER A CA 1
ATOM 722 C C . SER A 1 95 ? -9.014 -4.782 -4.713 1.00 83.19 95 SER A C 1
ATOM 724 O O . SER A 1 95 ? -10.106 -5.155 -4.299 1.00 83.19 95 SER A O 1
ATOM 726 N N . LEU A 1 96 ? -7.915 -4.837 -3.957 1.00 82.81 96 LEU A N 1
ATOM 727 C CA . LEU A 1 96 ? -7.910 -5.371 -2.593 1.00 82.81 96 LEU A CA 1
ATOM 728 C C . LEU A 1 96 ? -8.101 -4.284 -1.539 1.00 82.81 96 LEU A C 1
ATOM 730 O O . LEU A 1 96 ? -9.119 -4.254 -0.849 1.00 82.81 96 LEU A O 1
ATOM 734 N N . PHE A 1 97 ? -7.121 -3.389 -1.398 1.00 85.31 97 PHE A N 1
ATOM 735 C CA . PHE A 1 97 ? -7.087 -2.433 -0.293 1.00 85.31 97 PHE A CA 1
ATOM 736 C C . PHE A 1 97 ? -8.191 -1.387 -0.406 1.00 85.31 97 PHE A C 1
ATOM 738 O O . PHE A 1 97 ? -8.881 -1.135 0.582 1.00 85.31 97 PHE A O 1
ATOM 745 N N . ALA A 1 98 ? -8.410 -0.812 -1.593 1.00 88.00 98 ALA A N 1
ATOM 746 C CA . ALA A 1 98 ? -9.475 0.179 -1.743 1.00 88.00 98 ALA A CA 1
ATOM 747 C C . ALA A 1 98 ? -10.865 -0.460 -1.580 1.00 88.00 98 ALA A C 1
ATOM 749 O O . ALA A 1 98 ? -11.725 0.122 -0.923 1.00 88.00 98 ALA A O 1
ATOM 750 N N . MET A 1 99 ? -11.082 -1.689 -2.068 1.00 87.62 99 MET A N 1
ATOM 751 C CA . MET A 1 99 ? -12.358 -2.381 -1.845 1.00 87.62 99 MET A CA 1
ATOM 752 C C . MET A 1 99 ? -12.623 -2.659 -0.356 1.00 87.62 99 MET A C 1
ATOM 754 O O . MET A 1 99 ? -13.730 -2.423 0.136 1.00 87.62 99 MET A O 1
ATOM 758 N N . LEU A 1 100 ? -11.601 -3.096 0.385 1.00 85.00 100 LEU A N 1
ATOM 759 C CA . LEU A 1 100 ? -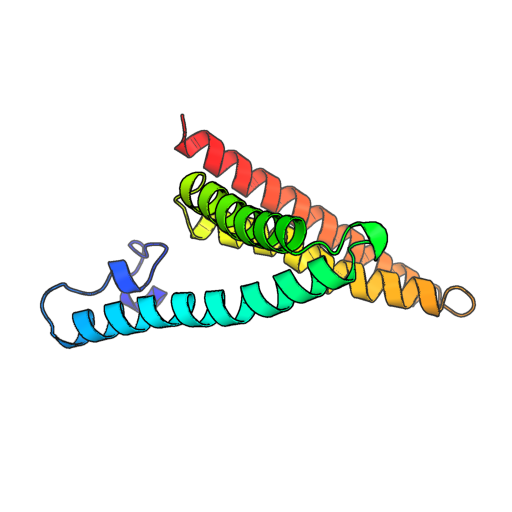11.698 -3.347 1.825 1.00 85.00 100 LEU A CA 1
ATOM 760 C C . LEU A 1 100 ? -11.977 -2.065 2.621 1.00 85.00 100 LEU A C 1
ATOM 762 O O . LEU A 1 100 ? -12.897 -2.031 3.438 1.00 85.00 100 LEU A O 1
ATOM 766 N N . VAL A 1 101 ? -11.210 -1.003 2.377 1.00 88.50 101 VAL A N 1
ATOM 767 C CA . VAL A 1 101 ? -11.296 0.235 3.164 1.00 88.50 101 VAL A CA 1
ATOM 768 C C . VAL A 1 101 ? -12.521 1.070 2.785 1.00 88.50 101 VAL A C 1
ATOM 770 O O . VAL A 1 101 ? -13.150 1.655 3.661 1.00 88.50 101 VAL A O 1
ATOM 773 N N . THR A 1 102 ? -12.894 1.130 1.505 1.00 87.75 102 THR A N 1
ATOM 774 C CA . THR A 1 102 ? -13.962 2.027 1.035 1.00 87.75 102 THR A CA 1
ATOM 775 C C . THR A 1 102 ? -15.344 1.382 1.048 1.00 87.75 102 THR A C 1
ATOM 777 O O . THR A 1 102 ? -16.318 2.083 1.304 1.00 87.75 102 THR A O 1
ATOM 780 N N . TYR A 1 103 ? -15.464 0.073 0.805 1.00 84.69 103 TYR A N 1
ATOM 781 C CA . TYR A 1 103 ? -16.771 -0.597 0.806 1.00 84.69 103 TYR A CA 1
ATOM 782 C C . TYR A 1 103 ? -17.007 -1.398 2.084 1.00 84.69 103 TYR A C 1
ATOM 784 O O . TYR A 1 103 ? -18.046 -1.243 2.728 1.00 84.69 103 TYR A O 1
ATOM 792 N N . ILE A 1 104 ? -16.049 -2.237 2.482 1.00 85.75 104 ILE A N 1
ATOM 793 C CA . ILE A 1 104 ? -16.265 -3.201 3.569 1.00 85.75 104 ILE A CA 1
ATOM 794 C C . ILE A 1 104 ? -16.199 -2.517 4.940 1.00 85.75 104 ILE A C 1
ATOM 796 O O . ILE A 1 104 ? -17.097 -2.718 5.756 1.00 85.75 104 ILE A O 1
ATOM 800 N N . LEU A 1 105 ? -15.199 -1.665 5.187 1.00 86.94 105 LEU A N 1
ATOM 801 C CA . LEU A 1 105 ? -15.015 -0.973 6.468 1.00 86.94 105 LEU A CA 1
ATOM 802 C C . LEU A 1 105 ? -16.219 -0.099 6.892 1.00 86.94 105 LEU A C 1
ATOM 804 O O . LEU A 1 105 ? -16.692 -0.284 8.016 1.00 86.94 105 LEU A O 1
ATOM 808 N N . PRO A 1 106 ? -16.768 0.816 6.060 1.00 85.75 106 PRO A N 1
ATOM 809 C CA . PRO A 1 106 ? -17.908 1.632 6.480 1.00 85.75 106 PRO A CA 1
ATOM 810 C C . PRO A 1 106 ? -19.176 0.798 6.675 1.00 85.75 106 PRO A C 1
ATOM 812 O O . PRO A 1 106 ? -19.918 1.052 7.622 1.00 85.75 106 PRO A O 1
ATOM 815 N N . CYS A 1 107 ? -19.403 -0.232 5.850 1.00 82.75 107 CYS A N 1
ATOM 816 C CA . CYS A 1 107 ? -20.538 -1.140 6.023 1.00 82.75 107 CYS A CA 1
ATOM 817 C C . CYS A 1 107 ? -20.421 -1.943 7.326 1.00 82.75 107 CYS A C 1
ATOM 819 O O . CYS A 1 107 ? -21.397 -2.060 8.065 1.00 82.75 107 CYS A O 1
ATOM 821 N N . ALA A 1 108 ? -19.227 -2.456 7.636 1.00 84.00 108 ALA A N 1
ATOM 822 C CA . ALA A 1 108 ? -18.962 -3.188 8.869 1.00 84.00 108 ALA A CA 1
ATOM 823 C C . ALA A 1 108 ? -19.116 -2.291 10.106 1.00 84.00 108 ALA A C 1
ATOM 825 O O . ALA A 1 108 ? -19.742 -2.700 11.082 1.00 84.00 108 ALA A O 1
ATOM 826 N N . CYS A 1 109 ? -18.608 -1.056 10.049 1.00 84.62 109 CYS A N 1
ATOM 827 C CA . CYS A 1 109 ? -18.738 -0.075 11.124 1.00 84.62 109 CYS A CA 1
ATOM 828 C C . CYS A 1 109 ? -20.206 0.327 11.350 1.00 84.62 109 CYS A C 1
ATOM 830 O O . CYS A 1 109 ? -20.688 0.305 12.482 1.00 84.62 109 CYS A O 1
ATOM 832 N N . PHE A 1 110 ? -20.953 0.594 10.272 1.00 84.94 110 PHE A N 1
ATOM 833 C CA . PHE A 1 110 ? -22.382 0.909 10.335 1.00 84.94 110 PHE A CA 1
ATOM 834 C C . PHE A 1 110 ? -23.191 -0.228 10.973 1.00 84.94 110 PHE A C 1
ATOM 836 O O . PHE A 1 110 ? -23.974 0.009 11.895 1.00 84.94 110 PHE A O 1
ATOM 843 N N . LEU A 1 111 ? -22.956 -1.475 10.546 1.00 82.19 111 LEU A N 1
ATOM 844 C CA . LEU A 1 111 ? -23.621 -2.640 11.131 1.00 82.19 111 LEU A CA 1
ATOM 845 C C . LEU A 1 111 ? -23.223 -2.852 12.594 1.00 82.19 111 LEU A C 1
ATOM 847 O O . LEU A 1 111 ? -24.088 -3.169 13.404 1.00 82.19 111 LEU A O 1
ATOM 851 N N . ALA A 1 112 ? -21.942 -2.682 12.938 1.00 83.25 112 ALA A N 1
ATOM 852 C CA . ALA A 1 112 ? -21.441 -2.860 14.299 1.00 83.25 112 ALA A CA 1
ATOM 853 C C . ALA A 1 112 ? -22.042 -1.842 15.281 1.00 83.25 112 ALA A C 1
ATOM 855 O O . ALA A 1 112 ? -22.398 -2.225 16.395 1.00 83.25 112 ALA A O 1
ATOM 856 N N . ILE A 1 113 ? -22.201 -0.582 14.861 1.00 86.00 113 ILE A N 1
ATOM 857 C CA . ILE A 1 113 ? -22.759 0.494 15.692 1.00 86.00 113 ILE A CA 1
ATOM 858 C C . ILE A 1 113 ? -24.283 0.363 15.826 1.00 86.00 113 ILE A C 1
ATOM 860 O O . ILE A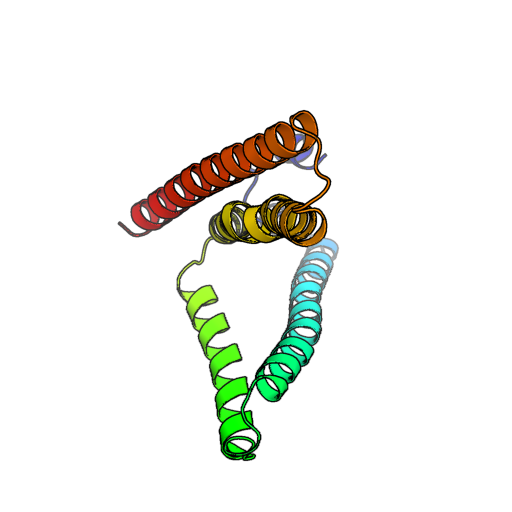 1 113 ? -24.819 0.534 16.919 1.00 86.00 113 ILE A O 1
ATOM 864 N N . LEU A 1 114 ? -25.000 0.043 14.742 1.00 79.44 114 LEU A N 1
ATOM 865 C CA . LEU A 1 114 ? -26.467 0.025 14.743 1.00 79.44 114 LEU A CA 1
ATOM 866 C C . LEU A 1 114 ? -27.080 -1.359 15.013 1.00 79.44 114 LEU A C 1
ATOM 868 O O . LEU A 1 114 ? -28.301 -1.469 14.911 1.00 79.44 114 LEU A O 1
ATOM 872 N N . LYS A 1 115 ? -26.293 -2.382 15.404 1.00 67.81 115 LYS A N 1
ATOM 873 C CA . LYS A 1 115 ? -26.697 -3.803 15.583 1.00 67.81 115 LYS A CA 1
ATOM 874 C C . LYS A 1 115 ? -28.114 -4.040 16.132 1.00 67.81 115 LYS A C 1
ATOM 876 O O . LYS A 1 115 ? -28.759 -4.999 15.726 1.00 67.81 115 LYS A O 1
ATOM 881 N N . THR A 1 116 ? -28.604 -3.188 17.032 1.00 64.56 116 THR A N 1
ATOM 882 C CA . THR A 1 116 ? -29.893 -3.349 17.730 1.00 64.56 116 THR A CA 1
ATOM 883 C C . THR A 1 116 ? -31.081 -2.624 17.065 1.00 64.56 116 THR A C 1
ATOM 885 O O . THR A 1 116 ? -32.223 -2.873 17.435 1.00 64.56 116 THR A O 1
ATOM 888 N N . LYS A 1 117 ? -30.863 -1.724 16.092 1.00 69.19 117 LYS A N 1
ATOM 889 C CA . LYS A 1 117 ? -31.921 -0.892 15.468 1.00 69.19 117 LYS A CA 1
ATOM 890 C C . LYS A 1 117 ? -31.931 -0.902 13.931 1.00 69.19 117 LYS A C 1
ATOM 892 O O . LYS A 1 117 ? -32.560 -0.036 13.325 1.00 69.19 117 LYS A O 1
ATOM 897 N N . VAL A 1 118 ? -31.235 -1.836 13.282 1.00 69.81 118 VAL A N 1
ATOM 898 C CA . VAL A 1 118 ? -31.135 -1.831 11.812 1.00 69.81 118 VAL A CA 1
ATOM 899 C C . VAL A 1 118 ? -32.400 -2.399 11.165 1.00 69.81 118 VAL A C 1
ATOM 901 O O . VAL A 1 118 ? -32.827 -3.509 11.479 1.00 69.81 118 VAL A O 1
ATOM 904 N N . GLY A 1 119 ? -32.976 -1.658 10.216 1.00 79.19 119 GLY A N 1
ATOM 905 C CA . GLY A 1 119 ? -34.047 -2.165 9.360 1.00 79.19 119 GLY A CA 1
ATOM 906 C C . GLY A 1 119 ? -33.530 -3.229 8.387 1.00 79.19 119 GLY A C 1
ATOM 907 O O . GLY A 1 119 ? -32.417 -3.127 7.871 1.00 79.19 119 GLY A O 1
ATOM 908 N N . TRP A 1 120 ? -34.353 -4.235 8.086 1.00 78.44 120 TRP A N 1
ATOM 909 C CA . TRP A 1 120 ? -33.979 -5.375 7.232 1.00 78.44 120 TRP A CA 1
ATOM 910 C C . TRP A 1 120 ? -33.429 -4.952 5.854 1.00 78.44 120 TRP A C 1
ATOM 912 O O . TRP A 1 120 ? -32.464 -5.532 5.362 1.00 78.44 120 TRP A O 1
ATOM 922 N N . HIS A 1 121 ? -33.965 -3.871 5.274 1.00 81.62 121 HIS A N 1
ATOM 923 C CA . HIS A 1 121 ? -33.499 -3.311 3.998 1.00 81.62 121 HIS A CA 1
ATOM 924 C C . HIS A 1 121 ? -32.070 -2.752 4.050 1.00 81.62 121 HIS A C 1
ATOM 926 O O . HIS A 1 121 ? -31.319 -2.906 3.089 1.00 81.62 121 HIS A O 1
ATOM 932 N N . GLN A 1 122 ? -31.670 -2.131 5.163 1.00 81.12 122 GLN A N 1
ATOM 933 C CA . GLN A 1 122 ? -30.313 -1.598 5.325 1.00 81.12 122 GLN A CA 1
ATOM 934 C C . GLN A 1 122 ? -29.292 -2.729 5.480 1.00 81.12 122 GLN A C 1
ATOM 936 O O . GLN A 1 122 ? -28.223 -2.673 4.878 1.00 81.12 122 GLN A O 1
ATOM 941 N N . ILE A 1 123 ? -29.645 -3.790 6.217 1.00 83.25 123 ILE A N 1
ATOM 942 C CA . ILE A 1 123 ? -28.803 -4.989 6.338 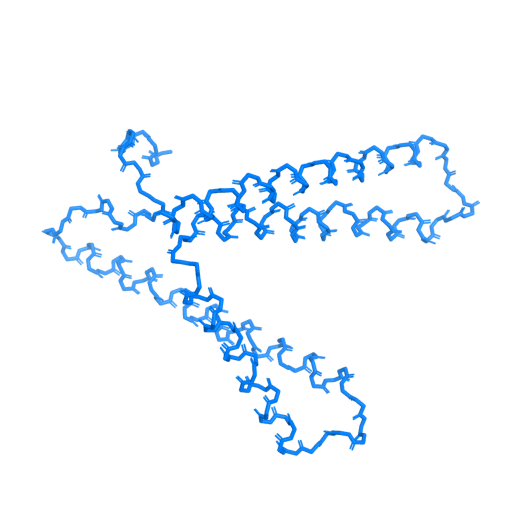1.00 83.25 123 ILE A CA 1
ATOM 943 C C . ILE A 1 123 ? -28.618 -5.645 4.966 1.00 83.25 123 ILE A C 1
ATOM 945 O O . ILE A 1 123 ? -27.491 -5.968 4.593 1.00 83.25 123 ILE A O 1
ATOM 949 N N . ALA A 1 124 ? -29.702 -5.800 4.200 1.00 86.94 124 ALA A N 1
ATOM 950 C CA . ALA A 1 124 ? -29.647 -6.377 2.861 1.00 86.94 124 ALA A CA 1
ATOM 951 C C . ALA A 1 124 ? -28.757 -5.552 1.913 1.00 86.94 124 ALA A C 1
ATOM 953 O O . ALA A 1 124 ? -27.909 -6.117 1.225 1.00 86.94 124 ALA A O 1
ATOM 954 N N . ALA A 1 125 ? -28.888 -4.220 1.923 1.00 85.94 125 ALA A N 1
ATOM 955 C CA . ALA A 1 125 ? -28.066 -3.333 1.101 1.00 85.94 125 ALA A CA 1
ATOM 956 C C . ALA A 1 125 ? -26.573 -3.390 1.483 1.00 85.94 125 ALA A C 1
ATOM 958 O O . ALA A 1 125 ? -25.722 -3.539 0.606 1.00 85.94 125 ALA A O 1
ATOM 959 N N . CYS A 1 126 ? -26.240 -3.341 2.779 1.00 84.56 126 CYS A N 1
ATOM 960 C CA . CYS A 1 126 ? -24.855 -3.481 3.245 1.00 84.56 126 CYS A CA 1
ATOM 961 C C . CYS A 1 126 ? -24.270 -4.857 2.906 1.00 84.56 126 CYS A C 1
ATOM 963 O O . CYS A 1 126 ? -23.127 -4.947 2.461 1.00 84.56 126 CYS A O 1
ATOM 965 N N . SER A 1 127 ? -25.049 -5.928 3.079 1.00 86.19 127 SER A N 1
ATOM 966 C CA . SER A 1 127 ? -24.626 -7.284 2.726 1.00 86.19 127 SER A CA 1
ATOM 967 C C . SER A 1 127 ? -24.341 -7.409 1.228 1.00 86.19 127 SER A C 1
ATOM 969 O O . SER A 1 127 ? -23.297 -7.942 0.857 1.00 86.19 127 SER A O 1
ATOM 971 N N . PHE A 1 128 ? -25.197 -6.842 0.372 1.00 89.50 128 PHE A N 1
ATOM 972 C CA . PHE A 1 128 ? -24.984 -6.828 -1.074 1.00 89.50 128 PHE A CA 1
ATOM 973 C C . PHE A 1 128 ? -23.683 -6.111 -1.463 1.00 89.50 128 PHE A C 1
ATOM 975 O O . PHE A 1 128 ? -22.887 -6.658 -2.225 1.00 89.50 128 PHE A O 1
ATOM 982 N N . ILE A 1 129 ? -23.423 -4.927 -0.896 1.00 88.88 129 ILE A N 1
ATOM 983 C CA . ILE A 1 129 ? -22.195 -4.160 -1.162 1.00 88.88 129 ILE A CA 1
ATOM 984 C C . ILE A 1 129 ? -20.945 -4.952 -0.752 1.00 88.88 129 ILE A C 1
ATOM 986 O O . ILE A 1 129 ? -19.970 -4.984 -1.502 1.00 88.88 129 ILE A O 1
ATOM 990 N N . ILE A 1 130 ? -20.978 -5.626 0.402 1.00 87.81 130 ILE A N 1
ATOM 991 C CA . ILE A 1 130 ? -19.867 -6.469 0.864 1.00 87.81 130 ILE A CA 1
ATOM 992 C C . ILE A 1 130 ? -19.628 -7.625 -0.111 1.00 87.81 130 ILE A C 1
ATOM 994 O O . ILE A 1 130 ? -18.487 -7.857 -0.502 1.00 87.81 130 ILE A O 1
ATOM 998 N N . VAL A 1 131 ? -20.684 -8.324 -0.540 1.00 89.50 131 VAL A N 1
ATOM 999 C CA . VAL A 1 131 ? -20.564 -9.447 -1.484 1.00 89.50 131 VAL A CA 1
ATOM 1000 C C . VAL A 1 131 ? -19.961 -8.983 -2.809 1.00 89.50 131 VAL A C 1
ATOM 1002 O O . VAL A 1 131 ? -18.989 -9.576 -3.274 1.00 89.50 131 VAL A O 1
ATOM 1005 N N . VAL A 1 132 ? -20.471 -7.891 -3.386 1.00 88.38 132 VAL A N 1
ATOM 1006 C CA . VAL A 1 132 ? -19.936 -7.332 -4.637 1.00 88.38 132 VAL A CA 1
ATOM 1007 C C . VAL A 1 132 ? -18.474 -6.911 -4.468 1.00 88.38 132 VAL A C 1
ATOM 1009 O O . VAL A 1 132 ? -17.643 -7.249 -5.310 1.00 88.38 132 VAL A O 1
ATOM 1012 N N . GLY A 1 133 ? -18.135 -6.239 -3.363 1.00 86.38 133 GLY A N 1
ATOM 1013 C CA . GLY A 1 133 ? -16.763 -5.838 -3.052 1.00 86.38 133 GLY A CA 1
ATOM 1014 C C . GLY A 1 133 ? -15.806 -7.029 -2.965 1.00 86.38 133 GLY A C 1
ATOM 1015 O O . GLY A 1 133 ? -14.732 -6.993 -3.563 1.00 86.38 133 GLY A O 1
ATOM 1016 N N . VAL A 1 134 ? -16.212 -8.115 -2.299 1.00 87.31 134 VAL A N 1
ATOM 1017 C CA . VAL A 1 134 ? -15.420 -9.352 -2.188 1.00 87.31 134 VAL A CA 1
ATOM 1018 C C . VAL A 1 134 ? -15.265 -10.045 -3.543 1.00 87.31 134 VAL A C 1
ATOM 1020 O O . VAL A 1 134 ? -14.157 -10.458 -3.883 1.00 87.31 134 VAL A O 1
ATOM 1023 N N . CYS A 1 135 ? -16.327 -10.141 -4.348 1.00 88.31 135 CYS A N 1
ATOM 1024 C CA . CYS A 1 135 ? -16.246 -10.722 -5.690 1.00 88.31 135 CYS A CA 1
ATOM 1025 C C . CYS A 1 135 ? -15.283 -9.933 -6.590 1.00 88.31 135 CYS A C 1
ATOM 1027 O O . CYS A 1 135 ? -14.414 -10.526 -7.229 1.00 88.31 135 CYS A O 1
ATOM 1029 N N . CYS A 1 136 ? -15.388 -8.602 -6.603 1.00 84.75 136 CYS A N 1
ATOM 1030 C CA . CYS A 1 136 ? -14.493 -7.731 -7.364 1.00 84.75 136 CYS A CA 1
ATOM 1031 C C . CYS A 1 136 ? -13.040 -7.836 -6.884 1.00 84.75 136 CYS A C 1
ATOM 1033 O O . CYS A 1 136 ? -12.128 -7.923 -7.708 1.00 84.75 136 CYS A O 1
ATOM 1035 N N . ALA A 1 137 ? -12.823 -7.871 -5.567 1.00 85.19 137 ALA A N 1
ATOM 1036 C CA . ALA A 1 137 ? -11.506 -8.049 -4.969 1.00 85.19 137 ALA A CA 1
ATOM 1037 C C . ALA A 1 137 ? -10.885 -9.395 -5.369 1.00 85.19 137 ALA A C 1
ATOM 1039 O O . ALA A 1 137 ? -9.728 -9.445 -5.786 1.00 85.19 137 ALA A O 1
ATOM 1040 N N . TYR A 1 138 ? -11.667 -10.476 -5.320 1.00 87.00 138 TYR A N 1
ATOM 1041 C CA . TYR A 1 138 ? -11.222 -11.813 -5.703 1.00 87.00 138 TYR A CA 1
ATOM 1042 C C . TYR A 1 138 ? -10.832 -11.885 -7.185 1.00 87.00 138 TYR A C 1
ATOM 1044 O O . TYR A 1 138 ? -9.712 -12.282 -7.513 1.00 87.00 138 TYR A O 1
ATOM 1052 N N . VAL A 1 139 ? -11.715 -11.432 -8.081 1.00 87.75 139 VAL A N 1
ATOM 1053 C CA . VAL A 1 139 ? -11.468 -11.442 -9.533 1.00 87.75 139 VAL A CA 1
ATOM 1054 C C . VAL A 1 139 ? -10.290 -10.534 -9.903 1.00 87.75 139 VAL A C 1
ATOM 1056 O O . VAL A 1 139 ? -9.428 -10.935 -10.687 1.00 87.75 139 VAL A O 1
ATOM 1059 N N . GLY A 1 140 ? -10.210 -9.335 -9.318 1.00 83.06 140 GLY A N 1
ATOM 1060 C CA . GLY A 1 140 ? -9.124 -8.384 -9.570 1.00 83.06 140 GLY A CA 1
ATOM 1061 C C . GLY A 1 140 ? -7.761 -8.899 -9.105 1.00 83.06 140 GLY A C 1
ATOM 1062 O O . GLY A 1 140 ? -6.771 -8.776 -9.830 1.00 83.06 140 GLY A O 1
ATOM 1063 N N . THR A 1 141 ? -7.722 -9.557 -7.944 1.00 85.19 141 THR A N 1
ATOM 1064 C CA . THR A 1 141 ? -6.504 -10.177 -7.402 1.00 85.19 141 THR A CA 1
ATOM 1065 C C . THR A 1 141 ? -6.054 -11.342 -8.258 1.00 85.19 141 THR A C 1
ATOM 1067 O O . THR A 1 141 ? -4.886 -11.402 -8.637 1.00 85.19 141 THR A O 1
ATOM 1070 N N . TYR A 1 142 ? -6.982 -12.234 -8.616 1.00 84.62 142 TYR A N 1
ATOM 1071 C CA . TYR A 1 142 ? -6.678 -13.385 -9.455 1.00 84.62 142 TYR A CA 1
ATOM 1072 C C . TYR A 1 142 ? -6.147 -12.947 -10.823 1.00 84.62 142 TYR A C 1
ATOM 1074 O O . TYR A 1 142 ? -5.094 -13.413 -11.250 1.00 84.62 142 TYR A O 1
ATOM 1082 N N . SER A 1 143 ? -6.813 -11.984 -11.471 1.00 83.94 143 SER A N 1
ATOM 1083 C CA . SER A 1 143 ? -6.373 -11.463 -12.768 1.00 83.94 143 SER A CA 1
ATOM 1084 C C . SER A 1 143 ? -5.030 -10.732 -12.699 1.00 83.94 143 SER A C 1
ATOM 1086 O O . SER A 1 143 ? -4.299 -10.734 -13.690 1.00 83.94 143 SER A O 1
ATOM 1088 N N . SER A 1 144 ? -4.715 -10.064 -11.586 1.00 81.06 144 SER A N 1
ATOM 1089 C CA . SER A 1 144 ? -3.433 -9.367 -11.429 1.00 81.06 144 SER A CA 1
ATOM 1090 C C . SER A 1 144 ? -2.306 -10.366 -11.173 1.00 81.06 144 SER A C 1
ATOM 1092 O O . SER A 1 144 ? -1.271 -10.296 -11.829 1.00 81.06 144 SER A O 1
ATOM 1094 N N . LEU A 1 145 ? -2.528 -11.347 -10.292 1.00 80.44 145 LEU A N 1
ATOM 1095 C CA . LEU A 1 145 ? -1.562 -12.406 -9.991 1.00 80.44 145 LEU A CA 1
ATOM 1096 C C . LEU A 1 145 ? -1.271 -13.288 -11.205 1.00 80.44 145 LEU A C 1
ATOM 1098 O O . LEU A 1 145 ? -0.106 -13.571 -11.473 1.00 80.44 145 LEU A O 1
ATOM 1102 N N . SER A 1 146 ? -2.296 -13.679 -11.968 1.00 80.69 146 SER A N 1
ATOM 1103 C CA . SER A 1 146 ? -2.100 -14.495 -13.169 1.00 80.69 146 SER A CA 1
ATOM 1104 C C . SER A 1 146 ? -1.215 -13.775 -14.188 1.00 80.69 146 SER A C 1
ATOM 1106 O O . SER A 1 146 ? -0.309 -14.381 -14.751 1.00 80.69 146 SER A O 1
ATOM 1108 N N . LYS A 1 147 ? -1.415 -12.462 -14.367 1.00 78.56 147 LYS A N 1
ATOM 1109 C CA . LYS A 1 147 ? -0.582 -11.630 -15.243 1.00 78.56 147 LYS A CA 1
ATOM 1110 C C . LYS A 1 147 ? 0.840 -11.469 -14.712 1.00 78.56 147 LYS A C 1
ATOM 1112 O O . LYS A 1 147 ? 1.761 -11.479 -15.517 1.00 78.56 147 LYS A O 1
ATOM 1117 N N . ILE A 1 148 ? 1.041 -11.341 -13.399 1.00 77.75 148 ILE A N 1
ATOM 1118 C CA . ILE A 1 148 ? 2.390 -11.270 -12.809 1.00 77.75 148 ILE A CA 1
ATOM 1119 C C . ILE A 1 148 ? 3.154 -12.571 -13.077 1.00 77.75 148 ILE A C 1
ATOM 1121 O O . ILE A 1 148 ? 4.275 -12.520 -13.568 1.00 77.75 148 ILE A O 1
ATOM 1125 N N . ILE A 1 149 ? 2.532 -13.725 -12.815 1.00 78.69 149 ILE A N 1
ATOM 1126 C CA . ILE A 1 149 ? 3.157 -15.042 -13.015 1.00 78.69 149 ILE A CA 1
ATOM 1127 C C . ILE A 1 149 ? 3.481 -15.269 -14.494 1.00 78.69 149 ILE A C 1
ATOM 1129 O O . ILE A 1 149 ? 4.575 -15.710 -14.822 1.00 78.69 149 ILE A O 1
ATOM 1133 N N . GLN A 1 150 ? 2.556 -14.925 -15.389 1.00 77.12 150 GLN A N 1
ATOM 1134 C CA . GLN A 1 150 ? 2.733 -15.114 -16.828 1.00 77.12 150 GLN A CA 1
ATOM 1135 C C . GLN A 1 150 ? 3.775 -14.168 -17.445 1.00 77.12 150 GLN A C 1
ATOM 1137 O O . GLN A 1 150 ? 4.339 -14.500 -18.475 1.00 77.12 150 GLN A O 1
ATOM 1142 N N . ASN A 1 151 ? 4.040 -13.008 -16.833 1.00 69.00 151 ASN A N 1
ATOM 1143 C CA . ASN A 1 151 ? 5.138 -12.123 -17.245 1.00 69.00 151 ASN A CA 1
ATOM 1144 C C . ASN A 1 151 ? 6.501 -12.546 -16.668 1.00 69.00 151 ASN A C 1
ATOM 1146 O O . ASN A 1 151 ? 7.521 -12.008 -17.088 1.00 69.00 151 ASN A O 1
ATOM 1150 N N . TYR A 1 152 ? 6.526 -13.449 -15.682 1.00 64.81 152 TYR A N 1
ATOM 1151 C CA . TYR A 1 152 ? 7.754 -13.939 -15.047 1.00 64.81 152 TYR A CA 1
ATOM 1152 C C . TYR A 1 152 ? 8.216 -15.302 -15.603 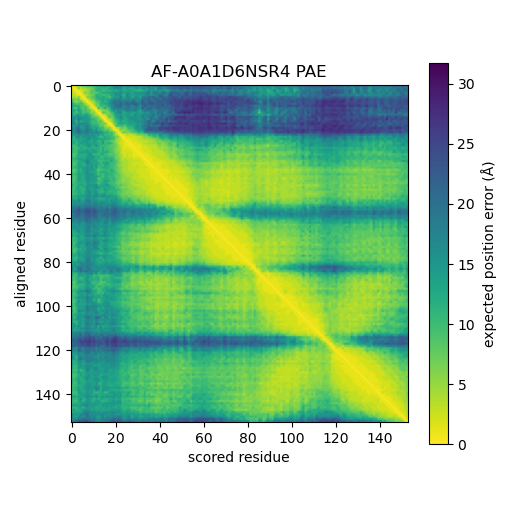1.00 64.81 152 TYR A C 1
ATOM 1154 O O . TYR A 1 152 ? 9.335 -15.721 -15.312 1.00 64.81 152 TYR A O 1
ATOM 1162 N N . ALA A 1 153 ? 7.361 -15.993 -16.368 1.00 49.78 153 ALA A N 1
ATOM 1163 C CA . ALA A 1 153 ? 7.639 -17.263 -17.048 1.00 49.78 153 ALA A CA 1
ATOM 1164 C C . ALA A 1 153 ? 8.049 -17.032 -18.508 1.00 49.78 153 ALA A C 1
ATOM 1166 O O . ALA A 1 153 ? 8.957 -17.758 -18.971 1.00 49.78 153 ALA A O 1
#

Mean predicted aligned error: 10.5 Å

Sequence (153 aa):
MGYKMFGEATESQFTLNLPDNSVISKIAVWTTVANPINTYALTIIPLAMSLEELLPPNQQKYSTIIMLRSSLVISTLLIALSVPFFGLVMALVGSLFAMLVTYILPCACFLAILKTKVGWHQIAACSFIIVVGVCCAYVGTYSSLSKIIQNYA

InterPro domains:
  IPR013057 Amino acid transporter, transmembrane domain [PF01490] (1-144)

Secondary structure (DSSP, 8-state):
-HHHHHGGG--SSGGGGS-SS-HHHHHHHHHHHHHHHHHHHHHHHHHHHHHHHTS-GGG--HHHHHHHHHHHHHHHHHHHHH---HHHHHHHHIIIIIHIIIIIHHHHHHHHHHTTT--HHHHHHHHHHHHHHHHHHHHHHHHHHHHHHHHH-

Organism: Zea mays (NCBI:txid4577)

Nearest PDB structures (foldseek):
  1c0v-assembly1_A  TM=7.214E-01  e=5.873E+00  Escherichia coli

pLDDT: mean 77.74, std 12.46, range [46.75, 91.12]

Foldseek 3Di:
DLCVVQPPNDDPDPLVPDDPPDPVSVVVVVVVVVVCVVVVVVVLVVVLVVVLVVDPPVQNDPVSSVVSSVVVVVVVVVVCVLFVDPVLVVLLCCLAVVLCVVQVVVLVVVCVVCVPPDDPVSVVVSVVSNVVSVVSSVVSNVVSVVVSVVVVD